Protein AF-A0A380FGA2-F1 (afdb_monomer)

Foldseek 3Di:
DVVVVVVVVDDDDPPWDFDPVQWDDDPQWIWGATPNDIDIGRDDDDDPDDQAPQPPPPCVVDPWDADPSQATDADLVQAGPHNVDGDDAVRNVPDNDPVVRVVSVVVVD

InterPro domains:
  IPR023753 FAD/NAD(P)-binding domain [PF07992] (1-100)
  IPR036188 FAD/NAD(P)-binding domain superfamily [G3DSA:3.50.50.60] (2-48)
  IPR036188 FAD/NAD(P)-binding domain superfamily [G3DSA:3.50.50.60] (49-100)
  IPR036188 FAD/NAD(P)-binding domain superfamily [SSF51905] (2-100)

Radius of gyration: 20.75 Å; Cα contacts (8 Å, |Δi|>4): 109; chains: 1; bounding box: 41×32×48 Å

Sequence (109 aa):
MKKELTARGVQFFENTHLTENDVKVMDNHIDITINDKTYTYDKLLVSIGRKPNTDDIGLNNTKIKLSESNHILVNDFQQTEDSHIYAAGDCIGKLQLAHVWVQRRYNSY

Organism: Staphylococcus gallinarum (NCBI:txid1293)

Mean predicted aligned error: 10.84 Å

Secondary structure (DSSP, 8-state):
-HHHHHHTT-----S----GGGEEE-SS-EEEEETTEEEEES-----S----S-SSSSGGGS---B-TTSPBP--TTSB-SSTT-B--SGGG-S---HHHHHHHHHTT-

Structure (mmCIF, N/CA/C/O backbone):
data_AF-A0A380FGA2-F1
#
_entry.id   AF-A0A380FGA2-F1
#
loop_
_atom_site.group_PDB
_atom_site.id
_atom_site.type_symbol
_atom_site.label_atom_id
_atom_site.label_alt_id
_atom_site.label_comp_id
_atom_site.label_asym_id
_atom_site.label_entity_id
_atom_site.label_seq_id
_atom_site.pdbx_PDB_ins_code
_atom_site.Cartn_x
_atom_site.Cartn_y
_atom_site.Cartn_z
_atom_site.occupancy
_atom_site.B_iso_or_equiv
_atom_site.auth_seq_id
_atom_site.auth_comp_id
_atom_site.auth_asym_id
_atom_site.auth_atom_id
_atom_site.pdbx_PDB_model_num
ATOM 1 N N . MET A 1 1 ? 6.952 -18.935 -9.940 1.00 75.12 1 MET A N 1
ATOM 2 C CA . MET A 1 1 ? 6.433 -17.562 -10.133 1.00 75.12 1 MET A CA 1
ATOM 3 C C . MET A 1 1 ? 7.370 -16.648 -10.928 1.00 75.12 1 MET A C 1
ATOM 5 O O . MET A 1 1 ? 7.118 -16.473 -12.109 1.00 75.12 1 MET A O 1
ATOM 9 N N . LYS A 1 2 ? 8.458 -16.083 -10.367 1.00 79.69 2 LYS A N 1
ATOM 10 C CA . LYS A 1 2 ? 9.296 -15.088 -11.085 1.00 79.69 2 LYS A CA 1
ATOM 11 C C . LYS A 1 2 ? 9.874 -15.615 -12.406 1.00 79.69 2 LYS A C 1
ATOM 13 O O . LYS A 1 2 ? 9.634 -15.029 -13.451 1.00 79.69 2 LYS A O 1
ATOM 18 N N . LYS A 1 3 ? 10.534 -16.780 -12.373 1.00 77.56 3 LYS A N 1
ATOM 19 C CA . LYS A 1 3 ? 11.098 -17.442 -13.566 1.00 77.56 3 LYS A CA 1
ATOM 20 C C . LYS A 1 3 ? 10.049 -17.704 -14.659 1.00 77.56 3 LYS A C 1
ATOM 22 O O . LYS A 1 3 ? 10.346 -17.565 -15.838 1.00 77.56 3 LYS A O 1
ATOM 27 N N . GLU A 1 4 ? 8.825 -18.051 -14.268 1.00 85.62 4 GLU A N 1
ATOM 28 C CA . GLU A 1 4 ? 7.7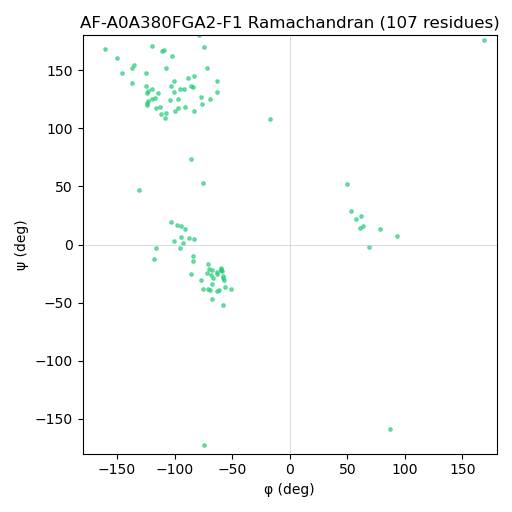22 -18.326 -15.200 1.00 85.62 4 GLU A CA 1
ATOM 29 C C . GLU A 1 4 ? 7.148 -17.042 -15.805 1.00 85.62 4 GLU A C 1
ATOM 31 O O . GLU A 1 4 ? 6.826 -17.017 -16.987 1.00 85.62 4 GLU A O 1
ATOM 36 N N . LEU A 1 5 ? 7.046 -15.964 -15.023 1.00 86.12 5 LEU A N 1
ATOM 37 C CA . LEU A 1 5 ? 6.586 -14.661 -15.510 1.00 86.12 5 LEU A CA 1
ATOM 38 C C . LEU A 1 5 ? 7.626 -14.003 -16.420 1.00 86.12 5 LEU A C 1
ATOM 40 O O . LEU A 1 5 ? 7.264 -13.463 -17.461 1.00 86.12 5 LEU A O 1
ATOM 44 N N . THR A 1 6 ? 8.917 -14.127 -16.101 1.00 88.12 6 THR A N 1
ATOM 45 C CA . THR A 1 6 ? 9.991 -13.679 -16.997 1.00 88.12 6 THR A CA 1
ATOM 46 C C . THR A 1 6 ? 9.987 -14.460 -18.308 1.00 88.12 6 THR A C 1
ATOM 48 O O 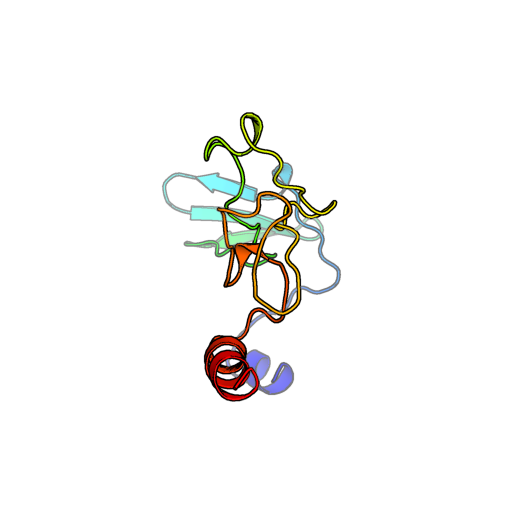. THR A 1 6 ? 10.122 -13.860 -19.369 1.00 88.12 6 THR A O 1
ATOM 51 N N . ALA A 1 7 ? 9.738 -15.775 -18.271 1.00 87.06 7 ALA A N 1
ATOM 52 C CA . ALA A 1 7 ? 9.580 -16.578 -19.487 1.00 87.06 7 ALA A CA 1
ATOM 53 C C . ALA A 1 7 ? 8.367 -16.154 -20.340 1.00 87.06 7 ALA A C 1
ATOM 55 O O . ALA A 1 7 ? 8.358 -16.372 -21.546 1.00 87.06 7 ALA A O 1
ATOM 56 N N . ARG A 1 8 ? 7.361 -15.518 -19.727 1.00 90.19 8 ARG A N 1
ATOM 57 C CA . ARG A 1 8 ? 6.202 -14.920 -20.409 1.00 90.19 8 ARG A CA 1
ATOM 58 C C . ARG A 1 8 ? 6.438 -13.472 -20.864 1.00 90.19 8 ARG A C 1
ATOM 60 O O . ARG A 1 8 ? 5.505 -12.846 -21.353 1.00 90.19 8 ARG A O 1
ATOM 67 N N . GLY A 1 9 ? 7.654 -12.943 -20.708 1.00 87.12 9 GLY A N 1
ATOM 68 C CA . GLY A 1 9 ? 8.037 -11.602 -21.161 1.00 87.12 9 GLY A CA 1
ATOM 69 C C . GLY A 1 9 ? 7.900 -10.494 -20.113 1.00 87.12 9 GLY A C 1
ATOM 70 O O . GLY A 1 9 ? 8.093 -9.329 -20.445 1.00 87.12 9 GLY A O 1
ATOM 71 N N . VAL A 1 10 ? 7.599 -10.820 -18.851 1.00 88.56 10 VAL A N 1
ATOM 72 C CA . VAL A 1 10 ? 7.539 -9.817 -17.776 1.00 88.56 10 VAL A CA 1
ATOM 73 C C . VAL A 1 10 ? 8.954 -9.419 -17.351 1.00 88.56 10 VAL A C 1
ATOM 75 O O . VAL A 1 10 ? 9.739 -10.256 -16.892 1.00 88.56 10 VAL A O 1
ATOM 78 N N . GLN A 1 11 ? 9.268 -8.131 -17.474 1.00 85.88 11 GLN A N 1
ATOM 79 C CA . GLN A 1 11 ? 10.515 -7.549 -16.986 1.00 85.88 11 GLN A CA 1
ATOM 80 C C . GLN A 1 11 ? 10.382 -7.169 -15.508 1.00 85.88 11 GLN A C 1
ATOM 82 O O . GLN A 1 11 ? 9.371 -6.611 -15.089 1.00 85.88 11 GLN A O 1
ATOM 87 N N . PHE A 1 12 ? 11.408 -7.481 -14.717 1.00 86.12 12 PHE A N 1
ATOM 88 C CA . PHE A 1 12 ? 11.448 -7.180 -13.287 1.00 86.12 12 PHE A CA 1
ATOM 89 C C . PHE A 1 12 ? 12.588 -6.207 -13.000 1.00 86.12 12 PHE A C 1
ATOM 91 O O . PHE A 1 12 ? 13.739 -6.496 -13.328 1.00 86.12 12 PHE A O 1
ATO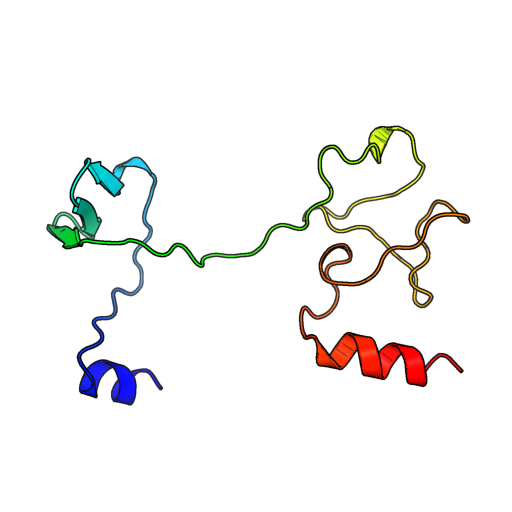M 98 N N . PHE A 1 13 ? 12.265 -5.098 -12.342 1.00 84.69 13 PHE A N 1
ATOM 99 C CA . PHE A 1 13 ? 13.227 -4.147 -11.792 1.00 84.69 13 PHE A CA 1
ATOM 100 C C . PHE A 1 13 ? 13.205 -4.290 -10.267 1.00 84.69 13 PHE A C 1
ATOM 102 O O . PHE A 1 13 ? 12.210 -3.971 -9.622 1.00 84.69 13 PHE A O 1
ATOM 109 N N . GLU A 1 14 ? 14.267 -4.850 -9.691 1.00 83.56 14 GLU A N 1
ATOM 110 C CA . GLU A 1 14 ? 14.403 -5.049 -8.241 1.00 83.56 14 GLU A CA 1
ATOM 111 C C . GLU A 1 14 ? 15.330 -3.995 -7.635 1.00 83.56 14 GLU A C 1
ATOM 113 O O . GLU A 1 14 ? 16.090 -3.346 -8.354 1.00 83.56 14 GLU A O 1
ATOM 118 N N . ASN A 1 15 ? 15.259 -3.813 -6.311 1.00 79.56 15 ASN A N 1
ATOM 119 C CA . ASN A 1 15 ? 16.039 -2.805 -5.576 1.00 79.56 15 ASN A CA 1
ATOM 120 C C . ASN A 1 15 ? 15.893 -1.383 -6.144 1.00 79.56 15 ASN A C 1
ATOM 122 O O . ASN A 1 15 ? 16.807 -0.571 -6.058 1.00 79.56 15 ASN A O 1
ATOM 126 N N . THR A 1 16 ? 14.745 -1.099 -6.755 1.00 77.69 16 THR A N 1
ATOM 127 C CA . THR A 1 16 ? 14.441 0.197 -7.352 1.00 77.69 16 THR A CA 1
ATOM 128 C C . THR A 1 16 ? 13.492 0.938 -6.424 1.00 77.69 16 THR A C 1
ATOM 130 O O . THR A 1 16 ? 12.433 0.416 -6.079 1.00 77.69 16 THR A O 1
ATOM 133 N N . HIS A 1 17 ? 13.875 2.144 -6.019 1.00 77.44 17 HIS A N 1
ATOM 134 C CA . HIS A 1 17 ? 13.006 3.054 -5.288 1.00 77.44 17 HIS A CA 1
ATOM 135 C C . HIS A 1 17 ? 12.605 4.182 -6.233 1.00 77.44 17 HIS A C 1
ATOM 137 O O . HIS A 1 17 ? 13.459 4.957 -6.651 1.00 77.44 17 HIS A O 1
ATOM 143 N N . LEU A 1 18 ? 11.321 4.250 -6.578 1.00 80.62 18 LEU A N 1
ATOM 144 C CA . LEU A 1 18 ? 10.775 5.321 -7.406 1.00 80.62 18 LEU A CA 1
ATOM 145 C C . LEU A 1 18 ? 10.196 6.414 -6.515 1.00 80.62 18 LEU A C 1
ATOM 147 O O . LEU A 1 18 ? 9.463 6.131 -5.566 1.00 80.62 18 LEU A O 1
ATOM 151 N N . THR A 1 19 ? 10.517 7.657 -6.839 1.00 82.38 19 THR A N 1
ATOM 152 C CA . THR A 1 19 ? 9.923 8.857 -6.253 1.00 82.38 19 THR A CA 1
ATOM 153 C C . THR A 1 19 ? 9.028 9.555 -7.274 1.00 82.38 19 THR A C 1
ATOM 155 O O . THR A 1 19 ? 9.064 9.244 -8.463 1.00 82.38 19 THR A O 1
ATOM 158 N N . GLU A 1 20 ? 8.216 10.518 -6.833 1.00 78.38 20 GLU A N 1
ATOM 159 C CA . GLU A 1 20 ? 7.342 11.293 -7.732 1.00 78.38 20 GLU A CA 1
ATOM 160 C C . GLU A 1 20 ? 8.124 11.999 -8.851 1.00 78.38 20 GLU A C 1
ATOM 162 O O . GLU A 1 20 ? 7.624 12.135 -9.961 1.00 78.38 20 GLU A O 1
ATOM 167 N N . ASN A 1 21 ? 9.379 12.378 -8.593 1.00 82.06 21 ASN A N 1
ATOM 168 C CA . ASN A 1 21 ? 10.239 13.030 -9.583 1.00 82.06 21 ASN A CA 1
ATOM 169 C C . ASN A 1 21 ? 10.683 12.091 -10.715 1.00 82.06 21 ASN A C 1
ATOM 171 O O . ASN A 1 21 ? 11.052 12.559 -11.794 1.00 82.06 21 ASN A O 1
ATOM 175 N N . ASP A 1 22 ? 10.643 10.781 -10.477 1.00 85.25 22 ASP A N 1
ATOM 176 C CA . ASP A 1 22 ? 11.063 9.767 -11.443 1.00 85.25 22 ASP A CA 1
ATOM 177 C C . ASP A 1 22 ? 9.947 9.414 -12.432 1.00 85.25 22 ASP A C 1
ATOM 179 O O . ASP A 1 22 ? 10.203 8.729 -13.423 1.00 85.25 22 ASP A O 1
ATOM 183 N N . VAL A 1 23 ? 8.719 9.881 -12.181 1.00 87.75 23 VAL A N 1
ATOM 184 C CA . VAL A 1 23 ? 7.534 9.582 -12.987 1.00 87.75 23 VAL A CA 1
ATOM 185 C C . VAL A 1 23 ? 7.000 10.865 -13.613 1.00 87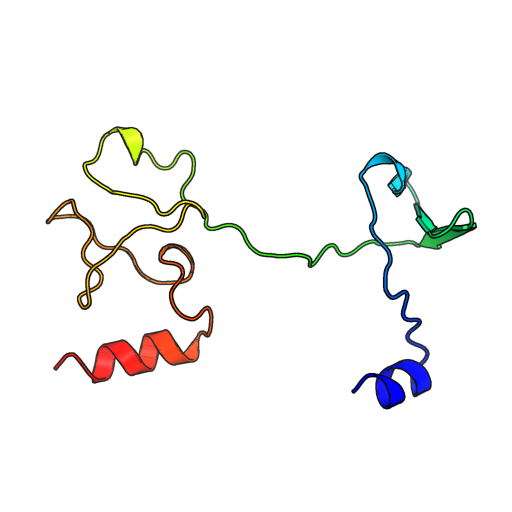.75 23 VAL A C 1
ATOM 187 O O . VAL A 1 23 ? 6.537 11.771 -12.926 1.00 87.75 23 VAL A O 1
ATOM 190 N N . LYS A 1 24 ? 7.004 10.927 -14.943 1.00 88.94 24 LYS A N 1
ATOM 191 C CA . LYS A 1 24 ? 6.410 12.023 -15.712 1.00 88.94 24 LYS A CA 1
ATOM 192 C C . LYS A 1 24 ? 5.193 11.510 -16.460 1.00 88.94 24 LYS A C 1
ATOM 194 O O . LYS A 1 24 ? 5.310 10.698 -17.374 1.00 88.94 24 LYS A O 1
ATOM 199 N N . VAL A 1 25 ? 4.021 11.991 -16.062 1.00 87.75 25 VAL A N 1
ATOM 200 C CA . VAL A 1 25 ? 2.758 11.682 -16.736 1.00 87.75 25 VAL A CA 1
ATOM 201 C C . VAL A 1 25 ? 2.513 12.743 -17.803 1.00 87.75 25 VAL A C 1
ATOM 203 O O . VAL A 1 25 ? 2.399 13.926 -17.487 1.00 87.75 25 VAL A O 1
ATOM 206 N N . MET A 1 26 ? 2.454 12.318 -19.060 1.00 88.31 26 MET A N 1
ATOM 207 C CA . MET A 1 26 ? 2.079 13.143 -20.208 1.00 88.31 26 MET A CA 1
ATOM 208 C C . MET A 1 26 ? 0.715 12.683 -20.739 1.00 88.31 26 MET A C 1
ATOM 210 O O . MET A 1 26 ? 0.248 11.597 -20.404 1.00 88.31 26 MET A O 1
ATOM 214 N N . ASP A 1 27 ? 0.075 13.483 -21.596 1.00 84.88 27 ASP A N 1
ATOM 215 C CA . ASP A 1 27 ? -1.303 13.220 -22.050 1.00 84.88 27 ASP A CA 1
ATOM 216 C C . ASP A 1 27 ? -1.487 11.856 -22.745 1.00 84.88 27 ASP A C 1
ATOM 218 O O . ASP A 1 27 ? -2.561 11.262 -22.670 1.00 84.88 27 ASP A O 1
ATOM 222 N N . ASN A 1 28 ? -0.435 11.338 -23.393 1.00 89.00 28 ASN A N 1
ATOM 223 C CA . ASN A 1 28 ? -0.492 10.109 -24.196 1.00 89.00 28 ASN A CA 1
ATOM 224 C C . ASN A 1 28 ? 0.400 8.966 -23.686 1.00 89.00 28 ASN A C 1
ATOM 226 O O . ASN A 1 28 ? 0.292 7.857 -24.200 1.00 89.00 28 ASN A O 1
ATOM 230 N N . HIS A 1 29 ? 1.315 9.226 -22.752 1.00 89.75 29 HIS A N 1
ATOM 231 C CA . HIS A 1 29 ? 2.260 8.227 -22.249 1.00 89.75 29 HIS A CA 1
ATOM 232 C C . HIS A 1 29 ? 2.837 8.644 -20.896 1.00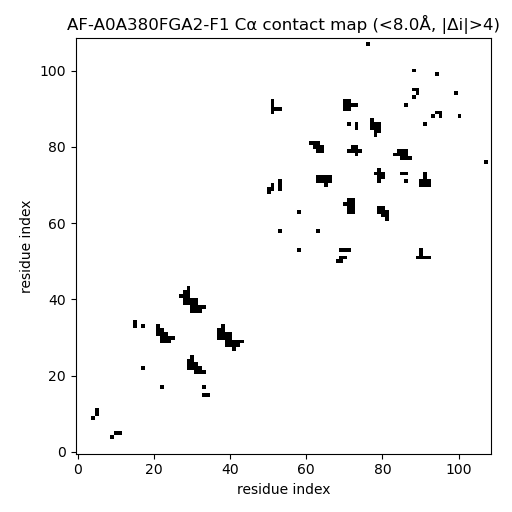 89.75 29 HIS A C 1
ATOM 234 O O . HIS A 1 29 ? 2.690 9.780 -20.446 1.00 89.75 29 HIS A O 1
ATOM 240 N N . ILE A 1 30 ? 3.507 7.702 -20.247 1.00 91.44 30 ILE A N 1
ATOM 241 C CA . ILE A 1 30 ? 4.138 7.863 -18.946 1.00 91.44 30 ILE A CA 1
ATOM 242 C C . ILE A 1 30 ? 5.607 7.496 -19.094 1.00 91.44 30 ILE A C 1
ATOM 244 O O . ILE A 1 30 ? 5.933 6.368 -19.466 1.00 91.44 30 ILE A O 1
ATOM 248 N N . ASP A 1 31 ? 6.477 8.438 -18.759 1.00 92.56 31 ASP A N 1
ATOM 249 C CA . ASP A 1 31 ? 7.916 8.224 -18.705 1.00 92.56 31 ASP A CA 1
ATOM 250 C C . ASP A 1 31 ? 8.338 7.936 -17.267 1.00 92.56 31 ASP A C 1
ATOM 252 O O . ASP A 1 31 ? 8.061 8.710 -16.349 1.00 92.56 31 ASP A O 1
ATOM 256 N N . ILE A 1 32 ? 9.023 6.813 -17.069 1.00 90.44 32 ILE A N 1
ATOM 257 C CA . ILE A 1 32 ? 9.532 6.378 -15.770 1.00 90.44 32 ILE A CA 1
ATOM 258 C C . ILE A 1 32 ? 11.045 6.268 -15.860 1.00 90.44 32 ILE A C 1
ATOM 260 O O . ILE A 1 32 ? 11.575 5.556 -16.714 1.00 90.44 32 ILE A O 1
ATOM 264 N N . THR A 1 33 ? 11.749 6.949 -14.963 1.00 88.88 33 THR A N 1
ATOM 265 C CA . THR A 1 33 ? 13.208 6.902 -14.881 1.00 88.88 33 THR A CA 1
ATOM 266 C C . THR A 1 33 ? 13.630 5.905 -13.807 1.00 88.88 33 THR A C 1
ATOM 268 O O . THR A 1 33 ? 13.311 6.055 -12.636 1.00 88.88 33 THR A O 1
ATOM 271 N N . ILE A 1 34 ? 14.337 4.852 -14.213 1.00 86.69 34 ILE A N 1
ATOM 272 C CA . ILE A 1 34 ? 14.871 3.809 -13.333 1.00 86.69 34 ILE A CA 1
ATOM 273 C C . ILE A 1 34 ? 16.376 3.731 -13.569 1.00 86.69 34 ILE A C 1
ATOM 275 O O . ILE A 1 34 ? 16.800 3.411 -14.681 1.00 86.69 34 ILE A O 1
ATOM 279 N N . ASN A 1 35 ? 17.182 3.968 -12.528 1.00 82.69 35 ASN A N 1
ATOM 280 C CA . ASN A 1 35 ? 18.651 3.903 -12.590 1.00 82.69 35 ASN A CA 1
ATOM 281 C C . ASN A 1 35 ? 19.225 4.715 -13.772 1.00 82.69 35 ASN A C 1
ATOM 283 O O . ASN A 1 35 ? 19.942 4.167 -14.613 1.00 82.69 35 ASN A O 1
ATOM 287 N N . ASP A 1 36 ? 18.830 5.989 -13.878 1.00 82.50 36 ASP A N 1
ATOM 288 C CA . ASP A 1 36 ? 19.227 6.934 -14.938 1.00 82.50 36 ASP A CA 1
ATOM 289 C C . ASP A 1 36 ? 18.831 6.534 -16.373 1.00 82.50 36 ASP A C 1
ATOM 291 O O . ASP A 1 36 ? 19.309 7.112 -17.351 1.00 82.50 36 ASP A O 1
ATOM 295 N N . LYS A 1 37 ? 17.930 5.556 -16.527 1.00 86.75 37 LYS A N 1
ATOM 296 C CA . LYS A 1 37 ? 17.329 5.183 -17.813 1.00 86.75 37 LYS A CA 1
ATOM 297 C C . LYS A 1 37 ? 15.843 5.482 -17.812 1.00 86.75 37 LYS A C 1
ATOM 299 O O . LYS A 1 37 ? 15.125 5.047 -16.916 1.00 86.75 37 LYS A O 1
ATOM 304 N N . THR A 1 38 ? 15.379 6.167 -18.847 1.00 89.50 38 THR A N 1
ATOM 305 C CA . THR A 1 38 ? 13.959 6.468 -19.037 1.00 89.50 38 THR A CA 1
ATOM 306 C C . THR A 1 38 ? 13.288 5.382 -19.872 1.00 89.50 38 THR A C 1
ATOM 308 O O . THR A 1 38 ? 13.811 4.965 -20.906 1.00 89.50 38 THR A O 1
ATOM 311 N N . TYR A 1 39 ? 12.127 4.933 -19.409 1.00 90.06 39 TYR A N 1
ATOM 312 C CA . TYR A 1 39 ? 11.269 3.959 -20.067 1.00 90.06 39 TYR A CA 1
ATOM 313 C C . TYR A 1 39 ? 9.887 4.572 -20.273 1.00 90.06 39 TYR A C 1
ATOM 315 O O . TYR A 1 39 ? 9.309 5.108 -19.328 1.00 90.06 39 TYR A O 1
ATOM 323 N N . THR A 1 40 ? 9.356 4.446 -21.483 1.00 91.88 40 THR A N 1
ATOM 324 C CA . THR A 1 40 ? 8.042 4.976 -21.854 1.00 91.88 40 THR A CA 1
ATOM 325 C C . THR A 1 40 ? 6.998 3.864 -21.848 1.00 91.88 40 THR A C 1
ATOM 327 O O . THR A 1 40 ? 7.211 2.805 -22.441 1.00 91.88 40 THR A O 1
ATOM 330 N N . TYR A 1 41 ? 5.860 4.114 -21.202 1.00 91.19 41 TYR A N 1
ATOM 331 C CA . TYR A 1 41 ? 4.736 3.183 -21.091 1.00 91.19 41 TYR A CA 1
ATOM 332 C C . TYR A 1 41 ? 3.400 3.887 -21.335 1.00 91.19 41 TYR A C 1
ATOM 334 O O . TYR A 1 41 ? 3.252 5.070 -21.048 1.00 91.19 41 TYR A O 1
ATOM 342 N N . ASP A 1 42 ? 2.384 3.147 -21.778 1.00 91.06 42 ASP A N 1
ATOM 343 C CA . ASP A 1 42 ? 1.036 3.708 -21.967 1.00 91.06 42 ASP A CA 1
ATOM 344 C C . ASP A 1 42 ? 0.279 3.880 -20.643 1.00 91.06 42 ASP A C 1
ATOM 346 O O . ASP A 1 42 ? -0.598 4.732 -20.510 1.00 91.06 42 ASP A O 1
ATOM 350 N N . LYS A 1 43 ? 0.562 3.014 -19.661 1.00 86.88 43 LYS A N 1
ATOM 351 C CA . LYS A 1 43 ? -0.150 2.953 -18.380 1.00 86.88 43 LYS A CA 1
ATOM 352 C C . LYS A 1 43 ? 0.788 2.565 -17.246 1.00 86.88 43 LYS A C 1
ATOM 354 O O . LYS A 1 43 ? 1.681 1.741 -17.423 1.00 86.88 43 LYS A O 1
ATOM 359 N N . LEU A 1 44 ? 0.506 3.100 -16.061 1.00 86.56 44 LEU A N 1
ATOM 360 C CA . LEU A 1 44 ? 1.208 2.809 -14.816 1.00 86.56 44 LEU A CA 1
ATOM 361 C C . LEU A 1 44 ? 0.205 2.320 -13.767 1.00 86.56 44 LEU A C 1
ATOM 363 O O . LEU A 1 44 ? -0.824 2.952 -13.541 1.00 86.56 44 LEU A O 1
ATOM 367 N N . LEU A 1 45 ? 0.517 1.196 -13.121 1.00 85.88 45 LEU A N 1
ATOM 368 C CA . LEU A 1 45 ? -0.236 0.659 -11.989 1.00 85.88 45 LEU A CA 1
ATOM 369 C C . LEU A 1 45 ? 0.631 0.732 -10.730 1.00 85.88 45 LEU A C 1
ATOM 371 O O . LEU A 1 45 ? 1.671 0.081 -10.658 1.00 85.88 45 LEU A O 1
ATOM 375 N N . VAL A 1 46 ? 0.183 1.489 -9.727 1.00 84.06 46 VAL A N 1
ATOM 376 C CA . VAL A 1 46 ? 0.861 1.601 -8.428 1.00 84.06 46 VAL A CA 1
ATOM 377 C C . VAL A 1 46 ? 0.171 0.687 -7.419 1.00 84.06 46 VAL A C 1
ATOM 379 O O . VAL A 1 46 ? -0.986 0.897 -7.067 1.00 84.06 46 VAL A O 1
ATOM 382 N N . SER A 1 47 ? 0.882 -0.336 -6.944 1.00 83.81 47 SER A N 1
ATOM 383 C CA . SER A 1 47 ? 0.348 -1.348 -6.021 1.00 83.81 47 SER A CA 1
ATOM 384 C C . SER A 1 47 ? 1.265 -1.576 -4.811 1.00 83.81 47 SER A C 1
ATOM 386 O O . SER A 1 47 ? 1.583 -2.714 -4.474 1.00 83.81 47 SER A O 1
ATOM 388 N N . ILE A 1 48 ? 1.729 -0.488 -4.185 1.00 80.44 48 ILE A N 1
ATOM 389 C CA . ILE A 1 48 ? 2.706 -0.512 -3.076 1.00 80.44 48 ILE A CA 1
ATOM 390 C C . ILE A 1 48 ? 2.090 -0.752 -1.688 1.00 80.44 48 ILE A C 1
ATOM 392 O O . ILE A 1 48 ? 2.809 -1.055 -0.741 1.00 80.44 48 ILE A O 1
ATOM 396 N N . GLY A 1 49 ? 0.770 -0.625 -1.539 1.00 72.75 49 GLY A N 1
ATOM 397 C CA . GLY A 1 49 ? 0.100 -0.805 -0.254 1.00 72.75 49 GLY A CA 1
ATOM 398 C C . GLY A 1 49 ? -1.353 -0.341 -0.263 1.00 72.75 49 GLY A C 1
ATOM 399 O O . GLY A 1 49 ? -1.849 0.184 -1.258 1.00 72.75 49 GLY A O 1
ATOM 400 N N . ARG A 1 50 ? -2.040 -0.553 0.863 1.00 75.88 50 ARG A N 1
ATOM 401 C CA . ARG A 1 50 ? -3.413 -0.096 1.122 1.00 75.88 50 ARG A CA 1
ATOM 402 C C . ARG A 1 50 ? -3.408 0.715 2.415 1.00 75.88 50 ARG A C 1
ATOM 404 O O . ARG A 1 50 ? -2.803 0.282 3.392 1.00 75.88 50 ARG A O 1
ATOM 411 N N . LYS A 1 51 ? -4.096 1.856 2.430 1.00 79.50 51 LYS A N 1
ATOM 412 C CA . LYS A 1 51 ? -4.342 2.651 3.641 1.00 79.50 51 LYS A CA 1
ATOM 413 C C . LYS A 1 51 ? -5.791 2.424 4.098 1.00 79.50 51 LYS A C 1
ATOM 415 O O . LYS A 1 51 ? -6.672 2.399 3.234 1.00 79.50 51 LYS A O 1
ATOM 420 N N . PRO A 1 52 ? -6.062 2.233 5.401 1.00 77.88 52 PRO A N 1
ATOM 421 C CA . PRO A 1 52 ? -7.432 2.152 5.897 1.00 77.88 52 PRO A CA 1
ATOM 422 C C . PRO A 1 52 ? -8.167 3.481 5.6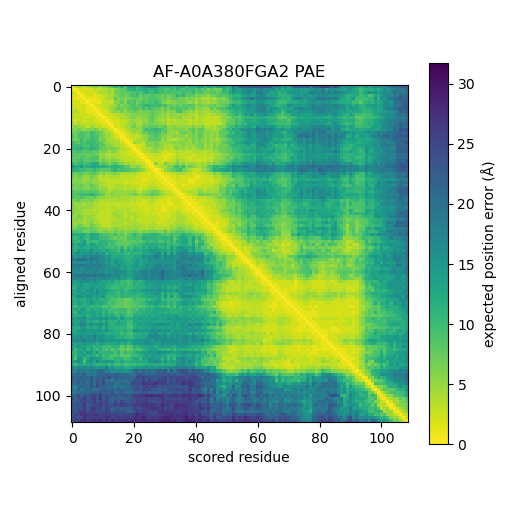70 1.00 77.88 52 PRO A C 1
ATOM 424 O O . PRO A 1 52 ? -7.592 4.558 5.818 1.00 77.88 52 PRO A O 1
ATOM 427 N N . ASN A 1 53 ? -9.446 3.403 5.294 1.00 78.88 53 ASN A N 1
ATOM 428 C CA . ASN A 1 53 ? -10.281 4.582 5.062 1.00 78.88 53 ASN A CA 1
ATOM 429 C C . ASN A 1 53 ? -10.915 5.065 6.375 1.00 78.88 53 ASN A C 1
ATOM 431 O O . ASN A 1 53 ? -12.085 4.806 6.646 1.00 78.88 53 ASN A O 1
ATOM 435 N N . THR A 1 54 ? -10.100 5.674 7.226 1.00 78.62 54 THR A N 1
ATOM 436 C CA . THR A 1 54 ? -10.480 6.138 8.574 1.00 78.62 54 THR A CA 1
ATOM 437 C C . THR A 1 54 ? -10.385 7.651 8.730 1.00 78.62 54 THR A C 1
ATOM 439 O O . THR A 1 54 ? -10.718 8.179 9.789 1.00 78.62 54 THR A O 1
ATOM 442 N N . ASP A 1 55 ? -9.931 8.342 7.688 1.00 80.38 55 ASP A N 1
ATOM 443 C CA . ASP A 1 55 ? -9.791 9.792 7.674 1.00 80.38 55 ASP A CA 1
ATOM 444 C C . ASP A 1 55 ? -11.141 10.440 7.320 1.00 80.38 55 ASP A C 1
ATOM 446 O O . ASP A 1 55 ? -11.903 9.903 6.521 1.00 80.38 55 ASP A O 1
ATOM 450 N N . ASP A 1 56 ? -11.434 11.596 7.918 1.00 76.25 56 ASP A N 1
ATOM 451 C CA . ASP A 1 56 ? -12.586 12.462 7.591 1.00 76.25 56 ASP A CA 1
ATOM 452 C C . ASP A 1 56 ? -13.993 11.826 7.698 1.00 76.25 56 ASP A C 1
ATOM 454 O O . ASP A 1 56 ? -14.971 12.322 7.148 1.00 76.25 56 ASP A O 1
ATOM 458 N N . ILE A 1 57 ? -14.139 10.744 8.470 1.00 79.69 57 ILE A N 1
ATOM 459 C CA . ILE A 1 57 ? -15.451 10.123 8.757 1.00 79.69 57 ILE A CA 1
ATOM 460 C C . ILE A 1 57 ? -16.040 10.552 10.113 1.00 79.69 57 ILE A C 1
ATOM 462 O O . ILE A 1 57 ? -16.927 9.897 10.657 1.00 79.69 57 ILE A O 1
ATOM 466 N N . GLY A 1 58 ? -15.530 11.641 10.694 1.00 77.88 58 GLY A N 1
ATOM 467 C CA . GLY A 1 58 ? -16.026 12.185 11.963 1.00 77.88 58 GLY A CA 1
ATOM 468 C C . GLY A 1 58 ? -15.551 11.456 13.227 1.00 77.88 58 GLY A C 1
ATOM 469 O O . GLY A 1 58 ? -16.071 11.738 14.307 1.00 77.88 58 GLY A O 1
ATOM 470 N N . LEU A 1 59 ? -14.539 10.577 13.134 1.00 78.31 59 LEU A N 1
ATOM 471 C CA . LEU A 1 59 ? -13.980 9.864 14.300 1.00 78.31 59 LEU A CA 1
ATOM 472 C C . LEU A 1 59 ? -13.461 10.812 15.389 1.00 78.31 59 LEU A C 1
ATOM 474 O O . LEU A 1 59 ? -13.509 10.464 16.565 1.00 78.31 59 LEU A O 1
ATOM 478 N N . ASN A 1 60 ? -13.046 12.025 15.017 1.00 77.06 60 ASN A N 1
ATOM 479 C CA . ASN A 1 60 ? -12.551 13.055 15.937 1.00 77.06 60 ASN A CA 1
ATOM 480 C C . ASN A 1 60 ? -13.578 13.466 17.008 1.00 77.06 60 ASN A C 1
ATOM 482 O O . ASN A 1 60 ? -13.195 13.981 18.054 1.00 77.06 60 ASN A O 1
ATOM 486 N N . ASN A 1 61 ? -14.872 13.233 16.762 1.00 81.00 61 ASN A N 1
ATOM 487 C CA . ASN A 1 61 ? -15.955 13.527 17.706 1.00 81.00 61 ASN A CA 1
ATOM 488 C C . ASN A 1 61 ? -16.343 12.314 18.571 1.00 81.00 61 ASN A C 1
ATOM 490 O O . ASN A 1 61 ? -17.335 12.364 19.296 1.00 81.00 61 ASN A O 1
ATOM 494 N N . THR A 1 62 ? -15.600 11.212 18.472 1.00 81.81 62 THR A N 1
ATOM 495 C CA . THR A 1 62 ? -15.892 9.944 19.152 1.00 81.81 62 THR A CA 1
ATOM 496 C C . THR A 1 62 ? -14.748 9.556 20.085 1.00 81.81 62 THR A C 1
ATOM 498 O O . THR A 1 62 ? -13.666 10.137 20.046 1.00 81.81 62 THR A O 1
ATOM 501 N N . LYS A 1 63 ? -14.960 8.530 20.915 1.00 86.06 63 LYS A N 1
ATOM 502 C CA . LYS A 1 63 ? -13.895 7.953 21.755 1.00 86.06 63 LYS A CA 1
ATOM 503 C C . LYS A 1 63 ? -13.021 6.937 21.013 1.00 86.06 63 LYS A C 1
ATOM 505 O O . LYS A 1 63 ? -12.175 6.297 21.634 1.00 86.06 63 LYS A O 1
ATOM 510 N N . ILE A 1 64 ? -13.238 6.754 19.710 1.00 87.88 64 ILE A N 1
ATOM 511 C CA . ILE A 1 64 ? -12.565 5.737 18.903 1.00 87.88 64 ILE A CA 1
ATOM 512 C C . ILE A 1 64 ? -11.064 6.013 18.861 1.00 87.88 64 ILE A C 1
ATOM 514 O O . ILE A 1 64 ? -10.622 7.120 18.567 1.00 87.88 64 ILE A O 1
ATOM 518 N N . LYS A 1 65 ? -10.274 4.972 19.128 1.00 87.50 65 LYS A N 1
ATOM 519 C CA . LYS A 1 65 ? -8.814 5.018 19.055 1.00 87.50 65 LYS A CA 1
ATOM 520 C C . LYS A 1 65 ? -8.333 4.404 17.747 1.00 87.50 65 LYS A C 1
ATOM 522 O O . LYS A 1 65 ? -8.849 3.371 17.312 1.00 87.50 65 LYS A O 1
ATOM 527 N N . LEU A 1 66 ? -7.313 5.022 17.160 1.00 87.69 66 LEU A N 1
ATOM 528 C CA . LEU A 1 66 ? -6.621 4.530 15.973 1.00 87.69 66 LEU A CA 1
ATOM 529 C C . LEU A 1 66 ? -5.225 4.012 16.345 1.00 87.69 66 LEU A C 1
ATOM 531 O O . LEU A 1 66 ? -4.625 4.469 17.318 1.00 87.69 66 LEU A O 1
ATOM 535 N N . SER A 1 67 ? -4.709 3.055 15.576 1.00 84.88 67 SER A N 1
ATOM 536 C CA . SER A 1 67 ? -3.301 2.654 15.615 1.00 84.88 67 SER A CA 1
ATOM 537 C C . SER A 1 67 ? -2.408 3.694 14.925 1.00 84.88 67 SER A C 1
ATOM 539 O O . SER A 1 67 ? -2.889 4.549 14.185 1.00 84.88 67 SER A O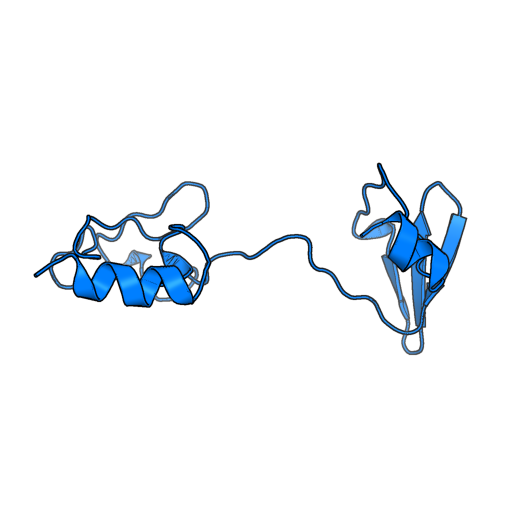 1
ATOM 541 N N . GLU A 1 68 ? -1.087 3.554 15.065 1.00 82.31 68 GLU A N 1
ATOM 542 C CA . GLU A 1 68 ? -0.101 4.365 14.324 1.00 82.31 68 GLU A CA 1
ATOM 543 C C . GLU A 1 68 ? -0.230 4.236 12.794 1.00 82.31 68 GLU A C 1
ATOM 545 O O . GLU A 1 68 ? 0.168 5.125 12.049 1.00 82.31 68 GLU A O 1
ATOM 550 N N . SER A 1 69 ? -0.822 3.140 12.311 1.00 82.12 69 SER A N 1
ATOM 551 C CA . SER A 1 69 ? -1.108 2.896 10.893 1.00 82.12 69 SER A CA 1
ATOM 552 C C . SER A 1 69 ? -2.530 3.303 10.480 1.00 82.12 69 SER A C 1
ATOM 554 O O . SER A 1 69 ? -2.996 2.886 9.421 1.00 82.12 69 SER A O 1
ATOM 556 N N . ASN A 1 70 ? -3.213 4.107 11.303 1.00 84.81 70 ASN A N 1
ATOM 557 C CA . ASN A 1 70 ? -4.586 4.593 11.126 1.00 84.81 70 ASN A CA 1
ATOM 558 C C . ASN A 1 70 ? -5.663 3.497 11.092 1.00 84.81 70 ASN A C 1
ATOM 560 O O . ASN A 1 70 ? -6.732 3.692 10.536 1.00 84.81 70 ASN A O 1
ATOM 564 N N . HIS A 1 71 ? -5.432 2.330 11.689 1.00 87.31 71 HIS A N 1
ATOM 565 C CA . HIS A 1 71 ? -6.482 1.313 11.795 1.00 87.31 71 HIS A CA 1
ATOM 566 C C . HIS A 1 71 ? -7.316 1.522 13.062 1.00 87.31 71 HIS A C 1
ATOM 568 O O . HIS A 1 71 ? -6.771 1.866 14.107 1.00 87.31 71 HIS A O 1
ATOM 574 N N . ILE A 1 72 ? -8.624 1.271 13.000 1.00 88.81 72 ILE A N 1
ATOM 575 C CA . ILE A 1 72 ? -9.514 1.349 14.163 1.00 88.81 72 ILE A CA 1
ATOM 576 C C . ILE A 1 72 ? -9.186 0.213 15.134 1.00 88.81 72 ILE A C 1
ATOM 578 O O . ILE A 1 72 ? -9.209 -0.966 14.772 1.00 88.81 72 ILE A O 1
ATOM 582 N N . LEU A 1 73 ? -8.909 0.569 16.387 1.00 88.75 73 LEU A N 1
ATOM 583 C CA . LEU A 1 73 ? -8.667 -0.403 17.445 1.00 88.75 73 LEU A CA 1
ATOM 584 C C . LEU A 1 73 ? -9.993 -1.005 17.915 1.00 88.75 73 LEU A C 1
ATOM 586 O O . LEU A 1 73 ? -10.923 -0.286 18.281 1.00 88.75 73 LEU A O 1
ATOM 590 N N . VAL A 1 74 ? -10.058 -2.337 17.918 1.00 89.06 74 VAL A N 1
ATOM 591 C CA . VAL A 1 74 ? -11.227 -3.097 18.372 1.00 89.06 74 VAL A CA 1
ATOM 592 C C . VAL A 1 74 ? -10.840 -4.292 19.232 1.00 89.06 74 VAL A C 1
ATOM 594 O O . VAL A 1 74 ? -9.782 -4.902 19.036 1.00 89.06 74 VAL A O 1
ATOM 597 N N . ASN A 1 75 ? -11.740 -4.676 20.136 1.00 86.75 75 ASN A N 1
ATOM 598 C CA . ASN A 1 75 ? -11.630 -5.916 20.904 1.00 86.75 75 ASN A CA 1
ATOM 599 C C . ASN A 1 75 ? -11.953 -7.165 20.045 1.00 86.75 75 ASN A C 1
ATOM 601 O O . ASN A 1 75 ? -12.102 -7.095 18.818 1.00 86.75 75 ASN A O 1
ATOM 605 N N . ASP A 1 76 ? -12.030 -8.342 20.671 1.00 85.44 76 ASP A N 1
ATOM 606 C CA . ASP A 1 76 ? -12.318 -9.605 19.969 1.00 85.44 76 ASP A CA 1
ATOM 607 C C . ASP A 1 76 ? -13.745 -9.682 19.411 1.00 85.44 76 ASP A C 1
ATOM 609 O O . ASP A 1 76 ? -13.987 -10.361 18.413 1.00 85.44 76 ASP A O 1
ATOM 613 N N . PHE A 1 77 ? -14.659 -8.890 19.971 1.00 85.94 77 PHE A N 1
ATOM 614 C CA . PHE A 1 77 ? -16.038 -8.737 19.512 1.00 85.94 77 PHE A CA 1
ATOM 615 C C . PHE A 1 77 ? -16.213 -7.606 18.489 1.00 85.94 77 PHE A C 1
ATOM 617 O O . PHE A 1 77 ? -17.341 -7.211 18.211 1.00 85.94 77 PHE A O 1
ATOM 624 N N . GLN A 1 78 ? -15.117 -7.085 17.920 1.00 87.06 78 GLN A N 1
ATOM 625 C CA . GLN A 1 78 ? -15.125 -5.994 16.928 1.00 87.06 78 GLN A CA 1
ATOM 626 C C . GLN A 1 78 ? -15.672 -4.657 17.467 1.00 87.06 78 GLN A C 1
ATOM 628 O O . GLN A 1 78 ? -15.985 -3.750 16.696 1.00 87.06 78 GLN A O 1
ATOM 633 N N . GLN A 1 79 ? -15.770 -4.513 18.787 1.00 89.50 79 GLN A N 1
ATOM 634 C CA . GLN A 1 79 ? -16.228 -3.290 19.438 1.00 89.50 79 GLN A CA 1
ATOM 635 C C . GLN A 1 79 ? -15.069 -2.309 19.586 1.00 89.50 79 GLN A C 1
ATOM 637 O O . GLN A 1 79 ? -13.965 -2.708 19.973 1.00 89.50 79 GLN A O 1
ATOM 642 N N . THR A 1 80 ? -15.324 -1.038 19.279 1.00 90.75 80 THR A N 1
ATOM 643 C CA . THR A 1 80 ? -14.360 0.046 19.498 1.00 90.75 80 THR A CA 1
ATOM 644 C C . THR A 1 80 ? -14.338 0.467 20.972 1.00 90.75 80 THR A C 1
ATOM 646 O O . THR A 1 80 ? -15.070 -0.068 21.803 1.00 90.75 80 THR A O 1
ATOM 649 N N . GLU A 1 81 ? -13.502 1.446 21.314 1.00 90.44 81 GLU A N 1
ATOM 650 C CA . GLU A 1 81 ? -13.516 2.075 22.643 1.00 90.44 81 GLU A CA 1
ATOM 651 C C . GLU A 1 81 ? -14.841 2.812 22.933 1.00 90.44 81 GLU A C 1
ATOM 653 O O . GLU A 1 81 ? -15.231 2.975 24.090 1.00 90.44 81 GLU A O 1
ATOM 658 N N . ASP A 1 82 ? -15.554 3.247 21.891 1.00 89.50 82 ASP A N 1
ATOM 659 C CA . ASP A 1 82 ? -16.927 3.711 22.031 1.00 89.50 82 ASP A CA 1
ATOM 660 C C . ASP A 1 82 ? -17.872 2.503 22.014 1.00 89.50 82 ASP A C 1
ATOM 662 O O . ASP A 1 82 ? -17.991 1.798 21.010 1.00 89.50 82 ASP A O 1
ATOM 666 N N . SER A 1 83 ? -18.549 2.250 23.136 1.00 86.56 83 SER A N 1
ATOM 667 C CA . SER A 1 83 ? -19.354 1.043 23.345 1.00 86.56 83 SER A CA 1
ATOM 668 C C . SER A 1 83 ? -20.488 0.866 22.336 1.00 86.56 83 SER A C 1
ATOM 670 O O . SER A 1 83 ? -20.955 -0.259 22.152 1.00 86.56 83 SER A O 1
ATOM 672 N N . HIS A 1 84 ? -20.934 1.946 21.691 1.00 89.62 84 HIS A N 1
ATOM 673 C CA . HIS A 1 84 ? -22.006 1.914 20.697 1.00 89.62 84 HIS A CA 1
ATOM 674 C C . HIS A 1 84 ? -21.496 1.806 19.255 1.00 89.62 84 HIS A C 1
ATOM 676 O O . HIS A 1 84 ? -22.310 1.702 18.336 1.00 89.62 84 HIS A O 1
ATOM 682 N N . ILE A 1 85 ? -20.174 1.812 19.041 1.00 87.31 85 ILE A N 1
ATOM 683 C CA . ILE A 1 85 ? -19.561 1.792 17.712 1.00 87.31 85 ILE A CA 1
ATOM 684 C C . ILE A 1 85 ? -18.681 0.548 17.551 1.00 87.31 85 ILE A C 1
ATOM 686 O O . ILE A 1 85 ? -17.869 0.198 18.411 1.00 87.31 85 ILE A O 1
ATOM 690 N N . TYR A 1 86 ? -18.840 -0.118 16.410 1.00 89.56 86 TYR A N 1
ATOM 691 C CA . TYR A 1 86 ? -18.148 -1.351 16.044 1.00 89.56 86 TYR A CA 1
ATOM 692 C C . TYR A 1 86 ? -17.444 -1.158 14.700 1.00 89.56 86 TYR A C 1
ATOM 694 O O . TYR A 1 86 ? -17.940 -0.431 13.838 1.00 89.56 86 TYR A O 1
ATOM 702 N N . ALA A 1 87 ? -16.302 -1.817 14.507 1.00 86.06 87 ALA A N 1
ATOM 703 C CA . ALA A 1 87 ? -15.540 -1.758 13.263 1.00 86.06 87 ALA A CA 1
ATOM 704 C C . ALA A 1 87 ? -15.037 -3.149 12.855 1.00 86.06 87 ALA A C 1
ATOM 706 O O . ALA A 1 87 ? -14.578 -3.940 13.678 1.00 86.06 87 ALA A O 1
ATOM 707 N N . ALA A 1 88 ? -15.120 -3.448 11.562 1.00 86.00 88 ALA A N 1
ATOM 708 C CA . ALA A 1 88 ? -14.730 -4.728 10.986 1.00 86.00 88 ALA A CA 1
ATOM 709 C C . ALA A 1 88 ? -14.234 -4.542 9.547 1.00 86.00 88 ALA A C 1
ATOM 711 O O . ALA A 1 88 ? -14.549 -3.553 8.888 1.00 86.00 88 ALA A O 1
ATOM 712 N N . GLY A 1 89 ? -13.483 -5.519 9.046 1.00 81.38 89 GLY A N 1
ATOM 713 C CA . GLY A 1 89 ? -12.866 -5.475 7.724 1.00 81.38 89 G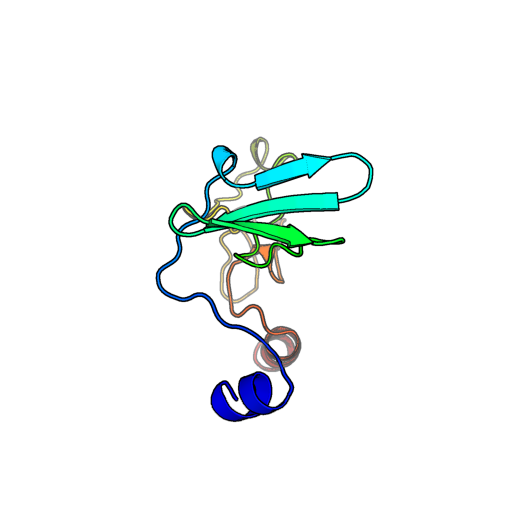LY A CA 1
ATOM 714 C C . GLY A 1 89 ? -11.497 -4.794 7.725 1.00 81.38 89 GLY A C 1
ATOM 715 O O . GLY A 1 89 ? -10.824 -4.668 8.749 1.00 81.38 89 GLY A O 1
ATOM 716 N N . ASP A 1 90 ? -11.082 -4.330 6.551 1.00 82.12 90 ASP A N 1
ATOM 717 C CA . ASP A 1 90 ? -9.742 -3.780 6.326 1.00 82.12 90 ASP A CA 1
ATOM 718 C C . ASP A 1 90 ? -9.416 -2.560 7.207 1.00 82.12 90 ASP A C 1
ATOM 720 O O . ASP A 1 90 ? -8.243 -2.274 7.433 1.00 82.12 90 ASP A O 1
ATOM 724 N N . CYS A 1 91 ? -10.423 -1.865 7.751 1.00 81.69 91 CYS A N 1
ATOM 725 C CA . CYS A 1 91 ? -10.228 -0.700 8.616 1.00 81.69 91 CYS A CA 1
ATOM 726 C C . CYS A 1 91 ? -9.665 -1.033 10.007 1.00 81.69 91 CYS A C 1
ATOM 728 O O . CYS A 1 91 ? -9.141 -0.128 10.644 1.00 81.69 91 CYS A O 1
ATOM 730 N N . ILE A 1 92 ? -9.712 -2.290 10.473 1.00 82.19 92 ILE A N 1
ATOM 731 C CA . ILE A 1 92 ? -9.180 -2.686 11.797 1.00 82.19 92 ILE A CA 1
ATOM 732 C C . ILE A 1 92 ? -7.798 -3.357 11.740 1.00 82.19 92 ILE A C 1
ATOM 734 O O . ILE A 1 92 ? -7.292 -3.831 12.756 1.00 82.19 92 ILE A O 1
ATOM 738 N N . GLY A 1 93 ? -7.191 -3.464 10.551 1.00 70.50 93 GLY A N 1
ATOM 739 C CA . GLY A 1 93 ? -5.805 -3.924 10.366 1.00 70.50 93 GLY A CA 1
ATOM 740 C C . GLY A 1 93 ? -5.545 -5.406 10.665 1.00 70.50 93 GLY A C 1
ATOM 741 O O . GLY A 1 93 ? -4.431 -5.889 10.472 1.00 70.50 93 GLY A O 1
ATOM 742 N N . LYS A 1 94 ? -6.560 -6.160 11.113 1.00 63.81 94 LYS A N 1
ATOM 743 C CA . LYS A 1 94 ? -6.509 -7.629 11.219 1.00 63.81 94 LYS A CA 1
ATOM 744 C C . LYS A 1 94 ? -6.548 -8.235 9.801 1.00 63.81 94 LYS A C 1
ATOM 746 O O . LYS A 1 94 ? -7.084 -7.606 8.897 1.00 63.81 94 LYS A O 1
ATOM 751 N N . LEU A 1 95 ? -5.956 -9.431 9.625 1.00 54.56 95 LEU A N 1
ATOM 752 C CA . LEU A 1 95 ? -5.777 -10.166 8.350 1.00 54.56 95 LEU A CA 1
ATOM 753 C C . LEU A 1 95 ? -6.692 -9.682 7.203 1.00 54.56 95 LEU A C 1
ATOM 755 O O . LEU A 1 95 ? -7.889 -9.966 7.198 1.00 54.56 95 LEU A O 1
ATOM 759 N N . GLN A 1 96 ? -6.104 -9.006 6.211 1.00 58.28 96 GLN A N 1
ATOM 760 C CA . GLN A 1 96 ? -6.779 -8.492 5.009 1.00 58.28 96 GLN A CA 1
ATOM 761 C C . GLN A 1 96 ? -7.087 -9.622 4.006 1.00 58.28 96 GLN A C 1
ATOM 763 O O . GLN A 1 96 ? -6.693 -9.587 2.843 1.00 58.28 96 GLN A O 1
ATOM 768 N N . LEU A 1 97 ? -7.750 -10.681 4.474 1.00 50.81 97 LEU A N 1
ATOM 769 C CA . LEU A 1 97 ? -8.195 -11.809 3.661 1.00 50.81 97 LEU A CA 1
ATOM 770 C C . LEU A 1 97 ? -9.704 -11.966 3.815 1.00 50.81 97 LEU A C 1
ATOM 772 O O . LEU A 1 97 ? -10.187 -12.189 4.922 1.00 50.81 97 LEU A O 1
ATOM 776 N N . ALA A 1 98 ? -10.439 -11.935 2.701 1.00 52.66 98 ALA A N 1
ATOM 777 C CA . ALA A 1 98 ? -11.902 -12.044 2.684 1.00 52.66 98 ALA A CA 1
ATOM 778 C C . ALA A 1 98 ? -12.441 -13.253 3.485 1.00 52.66 98 ALA A C 1
ATOM 780 O O . ALA A 1 98 ? -13.432 -13.136 4.200 1.00 52.66 98 ALA A O 1
ATOM 781 N N . HIS A 1 99 ? -11.751 -14.398 3.436 1.00 49.41 99 HIS A N 1
ATOM 782 C CA . HIS A 1 99 ? -12.153 -15.626 4.134 1.00 49.41 99 HIS A CA 1
ATOM 783 C C . HIS A 1 99 ? -12.067 -15.512 5.669 1.00 49.41 99 HIS A C 1
ATOM 785 O O . HIS A 1 99 ? -12.875 -16.103 6.392 1.00 49.41 99 HIS A O 1
ATOM 791 N N . VAL A 1 100 ? -11.097 -14.769 6.203 1.00 54.97 100 VAL A N 1
ATOM 792 C CA . VAL A 1 100 ? -10.844 -14.725 7.655 1.00 54.97 100 VAL A CA 1
ATOM 793 C C . VAL A 1 100 ? -12.012 -14.071 8.401 1.00 54.97 100 VAL A C 1
ATOM 795 O O . VAL A 1 100 ? -12.316 -14.449 9.534 1.00 54.97 100 VAL A O 1
ATOM 798 N N . TRP A 1 101 ? -12.723 -13.158 7.737 1.00 47.72 101 TRP A N 1
ATOM 799 C CA . TRP A 1 101 ? -13.890 -12.462 8.279 1.00 47.72 101 TRP A CA 1
ATOM 800 C C . TRP A 1 101 ? -15.101 -13.377 8.450 1.00 47.72 101 TRP A C 1
ATOM 802 O O . TRP A 1 101 ? -15.783 -13.304 9.471 1.00 47.72 101 TRP A O 1
ATOM 812 N N . VAL A 1 102 ? -15.329 -14.290 7.501 1.00 51.31 102 VAL A N 1
ATOM 813 C CA . VAL A 1 102 ? -16.408 -15.282 7.606 1.00 51.31 102 VAL A CA 1
ATOM 814 C C . VAL A 1 102 ? -16.108 -16.262 8.740 1.00 51.31 102 VAL A C 1
ATOM 816 O O . VAL A 1 102 ? -16.960 -16.480 9.595 1.00 51.31 102 VAL A O 1
ATOM 819 N N . GLN A 1 103 ? -14.878 -16.783 8.819 1.00 46.97 103 GLN A N 1
ATOM 820 C CA . GLN A 1 103 ? -14.487 -17.776 9.830 1.00 46.97 103 GLN A CA 1
ATOM 821 C C . GLN A 1 103 ? -14.619 -17.245 11.269 1.00 46.97 103 GLN A C 1
ATOM 823 O O . GLN A 1 103 ? -15.055 -17.965 12.165 1.00 46.97 103 GLN A O 1
ATOM 828 N N . ARG A 1 104 ? -14.274 -15.972 11.508 1.00 50.25 104 ARG A N 1
ATOM 829 C CA . ARG A 1 104 ? -14.348 -15.367 12.849 1.00 50.25 104 ARG A CA 1
ATOM 830 C C . ARG A 1 104 ? -15.773 -15.108 13.329 1.00 50.25 104 ARG A C 1
ATOM 832 O O . ARG A 1 104 ? -15.997 -15.131 14.531 1.00 50.25 104 ARG A O 1
ATOM 839 N N . ARG A 1 105 ? -16.743 -14.946 12.423 1.00 50.00 105 ARG A N 1
ATOM 840 C CA . ARG A 1 105 ? -18.164 -14.869 12.795 1.00 50.00 105 ARG A CA 1
ATOM 841 C C . ARG A 1 105 ? -18.710 -16.201 13.327 1.00 50.00 105 ARG A C 1
ATOM 843 O O . ARG A 1 105 ? -19.637 -16.177 14.125 1.00 50.00 105 ARG A O 1
ATOM 850 N N . TYR A 1 106 ? -18.128 -17.334 12.927 1.00 48.44 106 TYR A N 1
ATOM 851 C CA . TYR A 1 106 ? -18.554 -18.664 13.380 1.00 48.44 106 TYR A CA 1
ATOM 852 C C . TYR A 1 106 ? -17.919 -19.113 14.705 1.00 48.44 106 TYR A C 1
ATOM 854 O O . TYR A 1 106 ? -18.531 -19.901 15.409 1.00 48.44 106 TYR A O 1
ATOM 862 N N . ASN A 1 107 ? -16.739 -18.599 15.070 1.00 48.4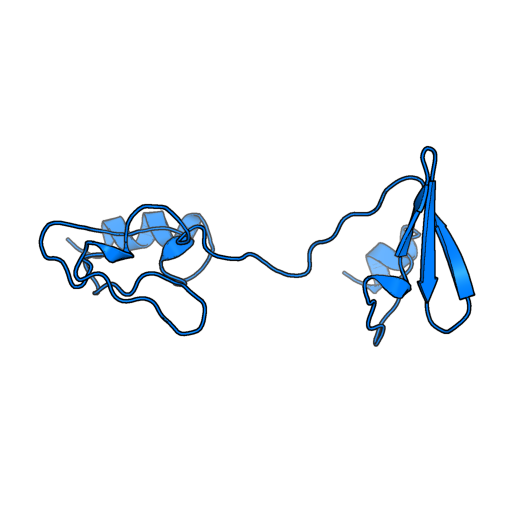1 107 ASN A N 1
ATOM 863 C CA . ASN A 1 107 ? -16.013 -19.014 16.284 1.00 48.41 107 ASN A CA 1
ATOM 864 C C . ASN A 1 107 ? -16.298 -18.158 17.538 1.00 48.41 107 ASN A C 1
ATOM 866 O O . ASN A 1 107 ? -15.680 -18.389 18.574 1.00 48.41 107 ASN A O 1
ATOM 870 N N . SER A 1 108 ? -17.179 -17.157 17.451 1.00 47.38 108 SER A N 1
ATOM 871 C CA . SER A 1 108 ? -17.598 -16.320 18.592 1.00 47.38 108 SER A CA 1
ATOM 872 C C . SER A 1 108 ? -18.992 -16.678 19.131 1.00 47.38 108 SER A C 1
ATOM 874 O O . SER A 1 108 ? -19.602 -15.857 19.815 1.00 47.38 108 SER A O 1
ATOM 876 N N . TYR A 1 109 ? -19.477 -17.886 18.827 1.00 39.69 109 TYR A N 1
ATOM 877 C CA . TYR A 1 109 ? -20.668 -18.501 19.417 1.00 39.69 109 TYR A CA 1
ATOM 878 C C . TYR A 1 109 ? -20.288 -19.773 20.170 1.00 39.69 109 TYR A C 1
ATOM 880 O O . TYR A 1 109 ? -19.379 -20.483 19.683 1.00 39.69 109 TYR A O 1
#

Solvent-accessible surface area (backbone atoms only — not comparable to full-atom values): 7192 Å² total; per-residue (Å²): 108,71,72,60,42,42,74,72,69,51,83,84,83,75,99,70,87,82,54,76,89,33,51,48,82,51,101,81,36,32,40,38,49,56,92,97,40,78,46,80,38,80,75,86,87,89,80,91,78,84,78,43,90,58,74,94,74,63,51,90,83,50,69,57,47,64,45,100,77,48,20,44,48,52,55,97,84,29,37,28,70,30,88,91,41,69,56,74,62,65,40,41,68,54,78,87,44,82,65,58,61,60,55,54,68,63,72,77,109

Nearest PDB structures (foldseek):
  1zx9-assembly1_A-2  TM=8.894E-01  e=2.555E-05  Pseudomonas aeruginosa
  4k7z-assembly1_A-2  TM=9.004E-01  e=4.202E-05  Pseudomonas aeruginosa
  6kgy-assembly1_A  TM=8.870E-01  e=9.431E-05  Escherichia coli BL21(DE3)
  6kyy-assembly1_A  TM=8.923E-01  e=1.457E-04  Escherichia coli BL21(DE3)
  6kyy-assembly2_C  TM=8.890E-01  e=2.888E-04  Escherichia coli BL21(DE3)

pLDDT: mean 79.67, std 12.86, range [39.69, 92.56]